Protein AF-A0A7D9EB00-F1 (afdb_monomer_lite)

InterPro domains:
  IPR011856 tRNA endonuclease-like domain superfamily [G3DSA:3.40.1350.10] (4-129)
  IPR014883 VRR-NUC domain [PF08774] (46-98)

Sequence (145 aa):
MILINETDLHHAVVSYIRDNYPEAVIVPGLGEYQDTVSKRCDAWKKGYKGGQPDLIIENPMGKYKGFAIEFKSPKGTGVASERQVLWLQKLMRMGYMVMTPDDLIKTCIRINEYFSLKKTVRKVAVKITASGVKTYRPRFKSDKY

Organism: Paramuricea clavata (NCBI:txid317549)

Secondary structure (DSSP, 8-state):
----SHHHHHHHHHHHHHHH-TT--EEE--GGG--SHHHHHHHHHTT--TT--SEEE---BTTBS-EEE----TTTT----HHHHHHHHHHHHHT-EEE----HHHHHHHHHHHHHSPP-----EEEEETTEEEEE---PPPPP-

Radius of gyration: 19.6 Å; chains: 1; bounding box: 62×38×47 Å

Foldseek 3Di:
DDQFFQVSLLVLQVVLCCVPPVVWDKDAACPPVCVDPVSVVVCVVVPHDPLQARIKTQDAFAQARTEGEHEGALVPPGDRDPSVVVNQVVRVVVRYHYDYDNDNVVSSVVVVVRNPHHHPPQPFDWDADPVGIDTDDDPDDPDDD

pLDDT: mean 86.7, std 16.99, range [38.16, 98.44]

Structure (mmCIF, N/CA/C/O backbone):
data_AF-A0A7D9EB00-F1
#
_entry.id   AF-A0A7D9EB00-F1
#
loop_
_atom_site.group_PDB
_atom_site.id
_atom_site.type_symbol
_atom_site.label_atom_id
_atom_site.label_alt_id
_atom_site.label_comp_id
_atom_site.label_asym_id
_atom_site.label_entity_id
_atom_site.label_seq_id
_atom_site.pdbx_PDB_ins_code
_atom_site.Cartn_x
_atom_site.Cartn_y
_atom_site.Cartn_z
_atom_site.occupancy
_atom_site.B_iso_or_equiv
_atom_site.auth_seq_id
_atom_site.auth_comp_id
_atom_site.auth_asym_id
_atom_site.auth_atom_id
_atom_site.pdbx_PDB_model_num
ATOM 1 N N . MET A 1 1 ? 15.584 -11.163 5.660 1.00 62.50 1 MET A N 1
ATOM 2 C CA . MET A 1 1 ? 15.171 -10.959 4.256 1.00 62.50 1 MET A CA 1
ATOM 3 C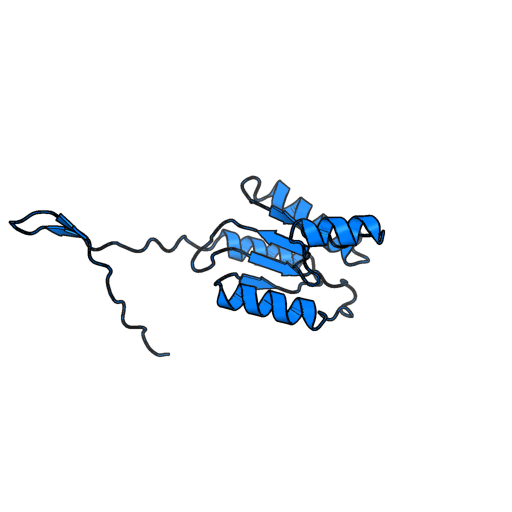 C . MET A 1 1 ? 15.855 -9.707 3.738 1.00 62.50 1 MET A C 1
ATOM 5 O O . MET A 1 1 ? 15.883 -8.728 4.471 1.00 62.50 1 MET A O 1
ATOM 9 N N . ILE A 1 2 ? 16.449 -9.752 2.548 1.00 73.56 2 ILE A N 1
ATOM 10 C CA . ILE A 1 2 ? 17.068 -8.579 1.914 1.00 73.56 2 ILE A CA 1
ATOM 11 C C . ILE A 1 2 ? 16.003 -7.944 1.013 1.00 73.56 2 ILE A C 1
ATOM 13 O O . ILE A 1 2 ? 15.387 -8.660 0.233 1.00 73.56 2 ILE A O 1
ATOM 17 N N . LEU A 1 3 ? 15.763 -6.637 1.144 1.00 81.81 3 LEU A N 1
ATOM 18 C CA . LEU A 1 3 ? 14.803 -5.892 0.322 1.00 81.81 3 LEU A CA 1
ATOM 19 C C . LEU A 1 3 ? 15.548 -5.201 -0.817 1.00 81.81 3 LEU A C 1
ATOM 21 O O . LEU A 1 3 ? 16.308 -4.265 -0.568 1.00 81.81 3 LEU A O 1
ATOM 25 N N . ILE A 1 4 ? 15.367 -5.670 -2.051 1.00 84.62 4 ILE A N 1
ATOM 26 C CA . ILE A 1 4 ? 16.164 -5.208 -3.199 1.00 84.62 4 ILE A CA 1
ATOM 27 C C . ILE A 1 4 ? 15.302 -4.420 -4.189 1.00 84.62 4 ILE A C 1
ATOM 29 O O . ILE A 1 4 ? 15.805 -3.519 -4.871 1.00 84.62 4 ILE A O 1
ATOM 33 N N . ASN A 1 5 ? 14.014 -4.750 -4.275 1.00 89.56 5 ASN A N 1
ATOM 34 C CA . ASN A 1 5 ? 13.081 -4.171 -5.234 1.00 89.56 5 ASN A CA 1
ATOM 35 C C . ASN A 1 5 ? 11.679 -3.936 -4.629 1.00 89.56 5 ASN A C 1
ATOM 37 O O . ASN A 1 5 ? 11.433 -4.179 -3.447 1.00 89.56 5 ASN A O 1
ATOM 41 N N . GLU A 1 6 ? 10.779 -3.405 -5.457 1.00 91.69 6 GLU A N 1
ATOM 42 C CA . GLU A 1 6 ? 9.392 -3.087 -5.098 1.00 91.69 6 GLU A CA 1
ATOM 43 C C . GLU A 1 6 ? 8.574 -4.343 -4.747 1.00 91.69 6 GLU A C 1
ATOM 45 O O . GLU A 1 6 ? 7.836 -4.339 -3.764 1.00 91.69 6 GLU A O 1
ATOM 50 N N . THR A 1 7 ? 8.772 -5.443 -5.478 1.00 93.19 7 THR A N 1
ATOM 51 C CA . THR A 1 7 ? 8.125 -6.741 -5.241 1.00 93.19 7 THR A CA 1
ATOM 52 C C . THR A 1 7 ? 8.513 -7.330 -3.878 1.00 93.19 7 THR A C 1
ATOM 54 O O . THR A 1 7 ? 7.645 -7.794 -3.137 1.00 93.19 7 THR A O 1
ATOM 57 N N . ASP A 1 8 ? 9.792 -7.258 -3.493 1.00 94.06 8 ASP A N 1
ATOM 58 C CA . ASP A 1 8 ? 10.277 -7.712 -2.183 1.00 94.06 8 ASP A CA 1
ATOM 59 C C . ASP A 1 8 ? 9.617 -6.915 -1.052 1.00 94.06 8 ASP A C 1
ATOM 61 O O . ASP A 1 8 ? 9.164 -7.493 -0.061 1.00 94.06 8 ASP A O 1
ATOM 65 N N . LEU A 1 9 ? 9.540 -5.586 -1.205 1.00 95.12 9 LEU A N 1
ATOM 66 C CA . LEU A 1 9 ? 8.884 -4.703 -0.242 1.00 95.12 9 LEU A CA 1
ATOM 67 C C . LEU A 1 9 ? 7.390 -5.023 -0.129 1.00 95.12 9 LEU A C 1
ATOM 69 O O . LEU A 1 9 ? 6.878 -5.149 0.984 1.00 95.12 9 LEU A O 1
ATOM 73 N N . HIS A 1 10 ? 6.707 -5.208 -1.258 1.00 95.69 10 HIS A N 1
ATOM 74 C CA . HIS A 1 10 ? 5.299 -5.589 -1.286 1.00 95.69 10 HIS A CA 1
ATOM 75 C C . HIS A 1 10 ? 5.084 -6.906 -0.522 1.00 95.69 10 HIS A C 1
ATOM 77 O O . HIS A 1 10 ? 4.279 -6.959 0.413 1.00 95.69 10 HIS A O 1
ATOM 83 N N . HIS A 1 11 ? 5.842 -7.958 -0.842 1.00 96.19 11 HIS A N 1
ATOM 84 C CA . HIS A 1 11 ? 5.735 -9.249 -0.157 1.00 96.19 11 HIS A CA 1
ATOM 85 C C . HIS A 1 11 ? 5.998 -9.139 1.348 1.00 96.19 11 HIS A C 1
ATOM 87 O O . HIS A 1 11 ? 5.244 -9.703 2.144 1.00 96.19 11 HIS A O 1
ATOM 93 N N . ALA A 1 12 ? 7.019 -8.376 1.743 1.00 97.38 12 ALA A N 1
ATOM 94 C CA . ALA A 1 12 ? 7.350 -8.127 3.142 1.00 97.38 12 ALA A CA 1
ATOM 95 C C . ALA A 1 12 ? 6.183 -7.511 3.913 1.00 97.38 12 ALA A C 1
ATOM 97 O O . ALA A 1 12 ? 5.825 -7.973 4.997 1.00 97.38 12 ALA A O 1
ATOM 98 N N . VAL A 1 13 ? 5.582 -6.473 3.334 1.00 97.69 13 VAL A N 1
ATOM 99 C CA . VAL A 1 13 ? 4.479 -5.734 3.943 1.00 97.69 13 VAL A CA 1
ATOM 100 C C . VAL A 1 13 ? 3.223 -6.597 4.016 1.00 97.69 13 VAL A C 1
ATOM 102 O O . VAL A 1 13 ? 2.559 -6.612 5.049 1.00 97.69 13 VAL A O 1
ATOM 105 N N . VAL A 1 14 ? 2.912 -7.372 2.975 1.00 97.81 14 VAL A N 1
ATOM 106 C CA . VAL A 1 14 ? 1.768 -8.299 3.000 1.00 97.81 14 VAL A CA 1
ATOM 107 C C . VAL A 1 14 ? 1.960 -9.399 4.043 1.00 97.81 14 VAL A C 1
ATOM 109 O O . VAL A 1 14 ? 1.004 -9.714 4.751 1.00 97.81 14 VAL A O 1
ATOM 112 N N . SER A 1 15 ? 3.168 -9.960 4.177 1.00 98.31 15 SER A N 1
ATOM 113 C CA . SER A 1 15 ? 3.471 -10.920 5.249 1.00 98.31 15 SER A CA 1
ATOM 114 C C . SER A 1 15 ? 3.250 -10.280 6.615 1.00 98.31 15 SER A C 1
ATOM 116 O O . SER A 1 15 ? 2.482 -10.800 7.416 1.00 98.31 15 SER A O 1
ATOM 118 N N . TYR A 1 16 ? 3.825 -9.094 6.835 1.00 98.38 16 TYR A N 1
ATOM 119 C CA . TYR A 1 16 ? 3.674 -8.358 8.085 1.00 98.38 16 TYR A CA 1
ATOM 120 C C . TYR A 1 16 ? 2.204 -8.124 8.454 1.00 98.38 16 TYR A C 1
ATOM 122 O O . TYR A 1 16 ? 1.811 -8.366 9.595 1.00 98.38 16 TYR A O 1
ATOM 130 N N . ILE A 1 17 ? 1.381 -7.690 7.493 1.00 98.38 17 ILE A N 1
ATOM 131 C CA . ILE A 1 17 ? -0.055 -7.478 7.710 1.00 98.38 17 ILE A CA 1
ATOM 132 C C . ILE A 1 17 ? -0.737 -8.789 8.103 1.00 98.38 17 ILE A C 1
ATOM 134 O O . ILE A 1 17 ? -1.487 -8.800 9.069 1.00 98.38 17 ILE A O 1
ATOM 138 N N . ARG A 1 18 ? -0.474 -9.892 7.395 1.00 98.19 18 ARG A N 1
ATOM 139 C CA . ARG A 1 18 ? -1.096 -11.193 7.694 1.00 98.19 18 ARG A CA 1
ATOM 140 C C . ARG A 1 18 ? -0.722 -11.719 9.078 1.00 98.19 18 ARG A C 1
ATOM 142 O O . ARG A 1 18 ? -1.579 -12.287 9.747 1.00 98.19 18 ARG A O 1
ATOM 149 N N . ASP A 1 19 ? 0.519 -11.497 9.500 1.00 98.25 19 ASP A N 1
ATOM 150 C CA . ASP A 1 19 ? 1.028 -11.979 10.785 1.00 98.25 19 ASP A CA 1
ATOM 151 C C . ASP A 1 19 ? 0.497 -11.155 11.973 1.00 98.25 19 ASP A C 1
ATOM 153 O O . ASP A 1 19 ? 0.264 -11.702 13.048 1.00 98.25 19 ASP A O 1
ATOM 157 N N . ASN A 1 20 ? 0.295 -9.842 11.793 1.00 98.00 20 ASN A N 1
ATOM 158 C CA . ASN A 1 20 ? -0.046 -8.916 12.886 1.00 98.00 20 ASN A CA 1
ATOM 159 C C . ASN A 1 20 ? -1.516 -8.463 12.892 1.00 98.00 20 ASN A C 1
ATOM 161 O O . ASN A 1 20 ? -2.029 -8.075 13.940 1.00 98.00 20 ASN A O 1
ATOM 165 N N . TYR A 1 21 ? -2.184 -8.513 11.740 1.00 97.50 21 TYR A N 1
ATOM 166 C CA . TYR A 1 21 ? -3.568 -8.084 11.521 1.00 97.50 21 TYR A CA 1
ATOM 167 C C . TYR A 1 21 ? -4.311 -9.128 10.671 1.00 97.50 21 TYR A C 1
ATOM 169 O O . TYR A 1 21 ? -4.694 -8.845 9.531 1.00 97.50 21 TYR A O 1
ATOM 177 N N . PRO A 1 22 ? -4.506 -10.361 11.174 1.00 96.25 22 PRO A N 1
ATOM 178 C CA . PRO A 1 22 ? -5.143 -11.440 10.414 1.00 96.25 22 PRO A CA 1
ATOM 179 C C . PRO A 1 22 ? -6.587 -11.121 9.980 1.00 96.25 22 PRO A C 1
ATOM 181 O O . PRO A 1 22 ? -7.109 -11.743 9.057 1.00 96.25 22 PRO A O 1
ATOM 184 N N . GLU A 1 23 ? -7.239 -10.141 10.608 1.00 94.44 23 GLU A N 1
ATOM 185 C CA . GLU A 1 23 ? -8.555 -9.614 10.238 1.00 94.44 23 GLU A CA 1
ATOM 186 C C . GLU A 1 23 ? -8.525 -8.555 9.118 1.00 94.44 23 GLU A C 1
ATOM 188 O O . GLU A 1 23 ? -9.577 -8.045 8.708 1.00 94.44 23 GLU A O 1
ATOM 193 N N . ALA A 1 24 ? -7.338 -8.173 8.640 1.00 97.38 24 ALA A N 1
ATOM 194 C CA . ALA A 1 24 ? -7.185 -7.204 7.568 1.00 97.38 24 ALA A CA 1
ATOM 195 C C . ALA A 1 24 ? -7.755 -7.742 6.244 1.00 97.38 24 ALA A C 1
ATOM 197 O O . ALA A 1 24 ? -7.362 -8.788 5.730 1.00 97.38 24 ALA A O 1
ATOM 198 N N . VAL A 1 25 ? -8.659 -6.973 5.645 1.00 98.12 25 VAL A N 1
ATOM 199 C CA . VAL A 1 25 ? -9.232 -7.207 4.323 1.00 98.12 25 VAL A CA 1
ATOM 200 C C . VAL A 1 25 ? -8.321 -6.547 3.294 1.00 98.12 25 VAL A C 1
ATOM 202 O O . VAL A 1 25 ? -8.452 -5.357 2.999 1.00 98.12 25 VAL A O 1
ATOM 205 N N . ILE A 1 26 ? -7.374 -7.329 2.776 1.00 97.62 26 ILE A N 1
ATOM 206 C CA . ILE A 1 26 ? -6.426 -6.901 1.744 1.00 97.62 26 ILE A CA 1
ATOM 207 C C . ILE A 1 26 ? -6.982 -7.125 0.332 1.00 97.62 26 ILE A C 1
ATOM 209 O O . ILE A 1 26 ? -7.468 -8.204 -0.003 1.00 97.62 26 ILE A O 1
ATOM 213 N N . VAL A 1 27 ? -6.861 -6.109 -0.518 1.00 97.12 27 VAL A N 1
ATOM 214 C CA . VAL A 1 27 ? -7.248 -6.123 -1.931 1.00 97.12 27 VAL A CA 1
ATOM 215 C C . VAL A 1 27 ? -6.022 -5.737 -2.763 1.00 97.12 27 VAL A C 1
ATOM 217 O O . VAL A 1 27 ? -5.719 -4.546 -2.887 1.00 97.12 27 VAL A O 1
ATOM 220 N N . PRO A 1 28 ? -5.274 -6.717 -3.300 1.00 95.44 28 PRO A N 1
ATOM 221 C CA . PRO A 1 28 ? -4.101 -6.438 -4.116 1.00 95.44 28 PRO A CA 1
ATOM 222 C C . PRO A 1 28 ? -4.491 -5.989 -5.530 1.00 95.44 28 PRO A C 1
ATOM 224 O O . PRO A 1 28 ? -5.472 -6.465 -6.115 1.00 95.44 28 PRO A O 1
ATOM 227 N N . GLY A 1 29 ? -3.693 -5.093 -6.104 1.00 93.31 29 GLY A N 1
ATOM 228 C CA . GLY A 1 29 ? -3.708 -4.807 -7.533 1.00 93.31 29 GLY A CA 1
ATOM 229 C C . GLY A 1 29 ? -3.179 -5.995 -8.343 1.00 93.31 29 GLY A C 1
ATOM 230 O O . GLY A 1 29 ? -2.389 -6.801 -7.858 1.00 93.31 29 GLY A O 1
ATOM 231 N N . LEU A 1 30 ? -3.602 -6.114 -9.608 1.00 90.38 30 LEU A N 1
ATOM 232 C CA . LEU A 1 30 ? -3.093 -7.179 -10.484 1.00 90.38 30 LEU A CA 1
ATOM 233 C C . LEU A 1 30 ? -1.665 -6.928 -10.983 1.00 90.38 30 LEU A C 1
ATOM 235 O O . LEU A 1 30 ? -1.007 -7.894 -11.342 1.00 90.38 30 LEU A O 1
ATOM 239 N N . GLY A 1 31 ? -1.218 -5.666 -11.050 1.00 85.06 31 GLY A N 1
ATOM 240 C CA . GLY A 1 31 ? 0.153 -5.263 -11.398 1.00 85.06 31 GLY A CA 1
ATOM 241 C C . GLY A 1 31 ? 0.850 -6.162 -12.428 1.00 85.06 31 GLY A C 1
ATOM 242 O O . GLY A 1 31 ? 0.424 -6.261 -13.584 1.00 85.06 31 GLY A O 1
ATOM 243 N N . GLU A 1 32 ? 1.898 -6.842 -11.963 1.00 84.12 32 GLU A N 1
ATOM 244 C CA . GLU A 1 32 ? 2.784 -7.726 -12.730 1.00 84.12 32 GLU A CA 1
ATOM 245 C C . GLU A 1 32 ? 2.094 -8.980 -13.309 1.00 84.12 32 GLU A C 1
ATOM 247 O O . GLU A 1 32 ? 2.572 -9.549 -14.288 1.00 84.12 32 GLU A O 1
ATOM 252 N N . TYR A 1 33 ? 0.926 -9.389 -12.795 1.00 88.00 33 TYR A N 1
ATOM 253 C CA . TYR A 1 33 ? 0.184 -10.555 -13.301 1.00 88.00 33 TYR A CA 1
ATOM 254 C C . TYR A 1 33 ? -0.493 -10.314 -14.662 1.00 88.00 33 TYR A C 1
ATOM 256 O O . TYR A 1 33 ? -1.000 -11.256 -15.278 1.00 88.00 33 TYR A O 1
ATOM 264 N N . GLN A 1 34 ? -0.494 -9.076 -15.167 1.00 90.38 34 GLN A N 1
ATOM 265 C CA . GLN A 1 34 ? -1.014 -8.713 -16.492 1.00 90.38 34 GLN A CA 1
ATOM 266 C C . GLN A 1 34 ? 0.076 -8.732 -17.589 1.00 90.38 34 GLN A C 1
ATOM 268 O O . GLN A 1 34 ? 0.163 -7.832 -18.431 1.00 90.38 34 GLN A O 1
ATOM 273 N N . ASP A 1 35 ? 0.912 -9.768 -17.582 1.00 92.88 35 ASP A N 1
ATOM 274 C CA . ASP A 1 35 ? 2.086 -9.957 -18.451 1.00 92.88 35 ASP A CA 1
ATOM 275 C C . ASP A 1 35 ? 1.767 -10.027 -19.963 1.00 92.88 35 ASP A C 1
ATOM 277 O O . ASP A 1 35 ? 2.520 -9.521 -20.797 1.00 92.88 35 ASP A O 1
ATOM 281 N N . THR A 1 36 ? 0.605 -10.554 -20.347 1.00 94.75 36 THR A N 1
ATOM 282 C CA . THR A 1 36 ? 0.185 -10.700 -21.750 1.00 94.75 36 THR A CA 1
ATOM 283 C C . THR A 1 36 ? -0.906 -9.711 -22.150 1.00 94.75 36 THR A C 1
ATOM 285 O O . THR A 1 36 ? -1.702 -9.245 -21.332 1.00 94.75 36 THR A O 1
ATOM 288 N N . VAL A 1 37 ? -0.995 -9.424 -23.455 1.00 95.00 37 VAL A N 1
ATOM 289 C CA . VAL A 1 37 ? -2.082 -8.606 -24.026 1.00 95.00 37 VAL A CA 1
ATOM 290 C C . VAL A 1 37 ? -3.447 -9.207 -23.688 1.00 95.00 37 VAL A C 1
ATOM 292 O O . VAL A 1 37 ? -4.340 -8.480 -23.267 1.00 95.00 37 VAL A O 1
ATOM 295 N N . SER A 1 38 ? -3.588 -10.533 -23.800 1.00 96.94 38 SER A N 1
ATOM 296 C CA . SER A 1 38 ? -4.837 -11.232 -23.482 1.00 96.94 38 SER A CA 1
ATOM 297 C C . SER A 1 38 ? -5.267 -11.002 -22.027 1.00 96.94 38 SER A C 1
ATOM 299 O O . SER A 1 38 ? -6.391 -10.553 -21.792 1.00 96.94 38 SER A O 1
ATOM 301 N N . LYS A 1 39 ? -4.355 -11.189 -21.055 1.00 96.12 39 LYS A N 1
ATOM 302 C CA . LYS A 1 39 ? -4.638 -10.922 -19.633 1.00 96.12 39 LYS A CA 1
ATOM 303 C C . LYS A 1 39 ? -4.995 -9.457 -19.379 1.00 96.12 39 LYS A C 1
ATOM 305 O O . LYS A 1 39 ? -5.934 -9.197 -18.635 1.00 96.12 39 LYS A O 1
ATOM 310 N N . ARG A 1 40 ? -4.314 -8.499 -20.024 1.00 94.06 40 ARG A N 1
ATOM 311 C CA . ARG A 1 40 ? -4.650 -7.063 -19.920 1.00 94.06 40 ARG A CA 1
ATOM 312 C C . ARG A 1 40 ? -6.045 -6.750 -20.458 1.00 94.06 40 ARG A C 1
ATOM 314 O O . ARG A 1 40 ? -6.802 -6.030 -19.812 1.00 94.06 40 ARG A O 1
ATOM 321 N N . CYS A 1 41 ? -6.398 -7.284 -21.626 1.00 95.25 41 CYS A N 1
ATOM 322 C CA . CYS A 1 41 ? -7.715 -7.081 -22.227 1.00 95.25 41 CYS A CA 1
ATOM 323 C C . CYS A 1 41 ? -8.833 -7.681 -21.366 1.00 95.25 41 CYS A C 1
ATOM 325 O O . CYS A 1 41 ? -9.863 -7.037 -21.172 1.00 95.25 41 CYS A O 1
ATOM 327 N N . ASP A 1 42 ? -8.637 -8.891 -20.844 1.00 96.50 42 ASP A N 1
ATOM 328 C CA . ASP A 1 42 ? -9.592 -9.539 -19.942 1.00 96.50 42 ASP A CA 1
ATOM 329 C C . ASP A 1 42 ? -9.721 -8.788 -18.606 1.00 96.50 42 ASP A C 1
ATOM 331 O O . ASP A 1 42 ? -10.831 -8.477 -18.175 1.00 96.50 42 ASP A O 1
ATOM 335 N N . ALA A 1 43 ? -8.601 -8.390 -17.995 1.00 95.38 43 ALA A N 1
ATOM 336 C CA . ALA A 1 43 ? -8.597 -7.587 -16.775 1.00 95.38 43 ALA A CA 1
ATOM 337 C C . ALA A 1 43 ? -9.350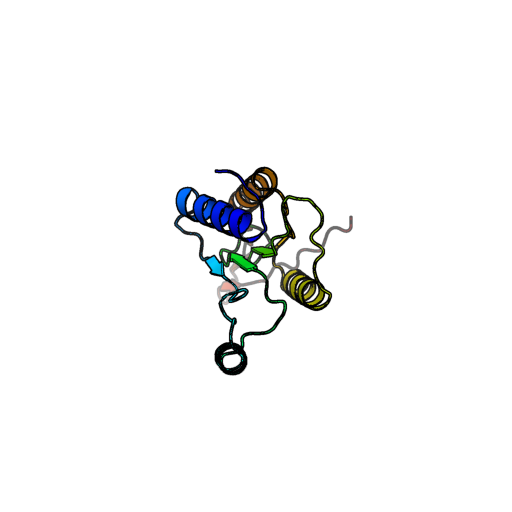 -6.260 -16.970 1.00 95.38 43 ALA A C 1
ATOM 339 O O . ALA A 1 43 ? -10.202 -5.897 -16.157 1.00 95.38 43 ALA A O 1
ATOM 340 N N . TRP A 1 44 ? -9.113 -5.560 -18.080 1.00 94.69 44 TRP A N 1
ATOM 341 C CA . TRP A 1 44 ? -9.845 -4.334 -18.391 1.00 94.69 44 TRP A CA 1
ATOM 342 C C . TRP A 1 44 ? -11.358 -4.571 -18.515 1.00 94.69 44 TRP A C 1
ATOM 344 O O . TRP A 1 44 ? -12.142 -3.817 -17.936 1.00 94.69 44 TRP A O 1
ATOM 354 N N . LYS A 1 45 ? -11.782 -5.654 -19.185 1.00 96.56 45 LYS A N 1
ATOM 355 C CA . LYS A 1 45 ? -13.204 -6.047 -19.281 1.00 96.56 45 LYS A CA 1
ATOM 356 C C . LYS A 1 45 ? -13.819 -6.378 -17.917 1.00 96.56 45 LYS A C 1
ATOM 358 O O . LYS A 1 45 ? -15.009 -6.159 -17.720 1.00 96.56 45 LYS A O 1
ATOM 363 N N . LYS A 1 46 ? -13.010 -6.857 -16.971 1.00 95.56 46 LYS A N 1
ATOM 364 C CA . LYS A 1 46 ? -13.396 -7.114 -15.573 1.00 95.56 46 LYS A CA 1
ATOM 365 C C . LYS A 1 46 ? -13.357 -5.863 -14.684 1.00 95.56 46 LYS A C 1
ATOM 367 O O . LYS A 1 46 ? -13.685 -5.946 -13.506 1.00 95.56 46 LYS A O 1
ATOM 372 N N . GLY A 1 47 ? -12.990 -4.705 -15.235 1.00 94.00 47 GLY A N 1
ATOM 373 C CA . GLY A 1 47 ? -13.006 -3.418 -14.539 1.00 94.00 47 GLY A CA 1
ATOM 374 C C . GLY A 1 47 ? -11.674 -2.998 -13.919 1.00 94.00 47 GLY A C 1
ATOM 375 O O . GLY A 1 47 ? -11.611 -1.920 -13.320 1.00 94.00 47 GLY A O 1
ATOM 376 N N . TYR A 1 48 ? -10.602 -3.779 -14.092 1.00 93.56 48 TYR A N 1
ATOM 377 C CA . TYR A 1 48 ? -9.262 -3.333 -13.719 1.00 93.56 48 TYR A CA 1
ATOM 378 C C . TYR A 1 48 ? -8.844 -2.141 -14.577 1.00 93.56 48 TYR A C 1
ATOM 380 O O . TYR A 1 48 ? -9.174 -2.033 -15.761 1.00 93.56 48 TYR A O 1
ATOM 388 N N . LYS A 1 49 ? -8.085 -1.228 -13.980 1.00 89.62 49 LYS A N 1
ATOM 389 C CA . LYS A 1 49 ? -7.561 -0.057 -14.679 1.00 89.62 49 LYS A CA 1
ATOM 390 C C . LYS A 1 49 ? -6.110 0.175 -14.291 1.00 89.62 49 LYS A C 1
ATOM 392 O O . LYS A 1 49 ? -5.700 -0.103 -13.168 1.00 89.62 49 LYS A O 1
ATOM 397 N N . GLY A 1 50 ? -5.349 0.717 -15.236 1.00 89.25 50 GLY A N 1
ATOM 398 C CA . GLY A 1 50 ? -3.964 1.100 -14.991 1.00 89.25 50 GLY A CA 1
ATOM 399 C C . GLY A 1 50 ? -3.860 2.184 -13.917 1.00 89.25 50 GLY A C 1
ATOM 400 O O . GLY A 1 50 ? -4.677 3.106 -13.882 1.00 89.25 50 GLY A O 1
ATOM 401 N N . GLY A 1 51 ? -2.835 2.073 -13.074 1.00 91.06 51 GLY A N 1
ATOM 402 C CA . GLY A 1 51 ? -2.586 2.984 -11.957 1.00 91.06 51 GLY A CA 1
ATOM 403 C C . GLY A 1 51 ? -3.377 2.676 -10.686 1.00 91.06 51 GLY A C 1
ATOM 404 O O . GLY A 1 51 ? -3.316 3.468 -9.753 1.00 91.06 51 GLY A O 1
ATOM 405 N N . GLN A 1 52 ? -4.118 1.563 -10.635 1.00 94.88 52 GLN A N 1
ATOM 406 C CA . GLN A 1 52 ? -4.635 1.044 -9.370 1.00 94.88 52 GLN A CA 1
ATOM 407 C C . GLN A 1 52 ? -3.465 0.788 -8.397 1.00 94.88 52 GLN A C 1
ATOM 409 O O . GLN A 1 52 ? -2.477 0.209 -8.844 1.00 94.88 52 GLN A O 1
ATOM 414 N N . PRO A 1 53 ? -3.590 1.166 -7.108 1.00 96.00 53 PRO A N 1
ATOM 415 C CA . PRO A 1 53 ? -2.580 0.905 -6.094 1.00 96.00 53 PRO A CA 1
ATOM 416 C C . PRO A 1 53 ? -2.252 -0.575 -5.978 1.00 96.00 53 PRO A C 1
ATOM 418 O O . PRO A 1 53 ? -3.139 -1.423 -6.135 1.00 96.00 53 PRO A O 1
ATOM 421 N N . ASP A 1 54 ? -1.009 -0.867 -5.622 1.00 96.81 54 ASP A N 1
ATOM 422 C CA . ASP A 1 54 ? -0.541 -2.236 -5.411 1.00 96.81 54 ASP A CA 1
ATOM 423 C C . ASP A 1 54 ? -1.315 -2.958 -4.310 1.00 96.81 54 ASP A C 1
ATOM 425 O O . ASP A 1 54 ? -1.592 -4.152 -4.432 1.00 96.81 54 ASP A O 1
ATOM 429 N N . LEU A 1 55 ? -1.707 -2.238 -3.254 1.00 97.62 55 LEU A N 1
ATOM 430 C CA . LEU A 1 55 ? -2.435 -2.805 -2.127 1.00 97.62 55 LEU A CA 1
ATOM 431 C C . LEU A 1 55 ? -3.467 -1.824 -1.568 1.00 97.62 55 LEU A C 1
ATOM 433 O O . LEU A 1 55 ? -3.185 -0.648 -1.343 1.00 97.62 55 LEU A O 1
ATOM 437 N N . ILE A 1 56 ? -4.667 -2.323 -1.282 1.00 98.31 56 ILE A N 1
ATOM 438 C CA . ILE A 1 56 ? -5.683 -1.604 -0.511 1.00 98.31 56 ILE A CA 1
ATOM 439 C C . ILE A 1 56 ? -6.071 -2.445 0.705 1.00 98.31 56 ILE A C 1
ATOM 441 O O . ILE A 1 56 ? -6.315 -3.640 0.588 1.00 98.31 56 ILE A O 1
ATOM 445 N N . ILE A 1 57 ? -6.143 -1.812 1.872 1.00 98.44 57 ILE A N 1
ATOM 446 C CA . ILE A 1 57 ? -6.727 -2.360 3.096 1.00 98.44 57 ILE A CA 1
ATOM 447 C C . ILE A 1 57 ? -8.112 -1.730 3.252 1.00 98.44 57 ILE A C 1
ATOM 449 O O . ILE A 1 57 ? -8.228 -0.511 3.408 1.00 98.44 57 ILE A O 1
ATOM 453 N N . GLU A 1 58 ? -9.166 -2.541 3.197 1.00 97.88 58 GLU A N 1
ATOM 454 C CA . GLU A 1 58 ? -10.560 -2.066 3.223 1.00 97.88 58 GLU A CA 1
ATOM 455 C C . GLU A 1 58 ? -11.120 -1.891 4.643 1.00 97.88 58 GLU A C 1
ATOM 457 O O . GLU A 1 58 ? -12.249 -1.435 4.809 1.00 97.88 58 GLU A O 1
ATOM 462 N N . ASN A 1 59 ? -10.365 -2.236 5.692 1.00 96.56 59 ASN A N 1
ATOM 463 C CA . ASN A 1 59 ? -10.810 -2.041 7.073 1.00 96.56 59 ASN A CA 1
ATOM 464 C C . ASN A 1 59 ? -10.885 -0.537 7.385 1.00 96.56 59 ASN A C 1
ATOM 466 O O . ASN A 1 59 ? -9.840 0.105 7.464 1.00 96.56 59 ASN A O 1
ATOM 470 N N . PRO A 1 60 ? -12.072 0.045 7.634 1.00 96.00 60 PRO A N 1
ATOM 471 C CA . PRO A 1 60 ? -12.164 1.454 7.980 1.00 96.00 60 PRO A CA 1
ATOM 472 C C . PRO A 1 60 ? -11.644 1.690 9.402 1.00 96.00 60 PRO A C 1
ATOM 474 O O . PRO A 1 60 ? -12.144 1.099 10.366 1.00 96.00 60 PRO A O 1
ATOM 477 N N . MET A 1 61 ? -10.693 2.614 9.537 1.00 95.06 61 MET A N 1
ATOM 478 C CA . MET A 1 61 ? -10.078 2.987 10.812 1.00 95.06 61 MET A CA 1
ATOM 479 C C . MET A 1 61 ? -10.155 4.496 11.048 1.00 95.06 61 MET A C 1
ATOM 481 O O . MET A 1 61 ? -9.862 5.314 10.171 1.00 95.06 61 MET A O 1
ATOM 485 N N . GLY A 1 62 ? -10.561 4.893 12.257 1.00 93.56 62 GLY A N 1
ATOM 486 C CA . GLY A 1 62 ? -10.754 6.301 12.612 1.00 93.56 62 GLY A CA 1
ATOM 487 C C . GLY A 1 62 ? -11.656 7.062 11.636 1.00 93.56 62 GLY A C 1
ATOM 488 O O . GLY A 1 62 ? -12.846 6.768 11.518 1.00 93.56 62 GLY A O 1
ATOM 489 N N . LYS A 1 63 ? -11.081 8.072 10.969 1.00 93.94 63 LYS A N 1
ATOM 490 C CA . LYS A 1 63 ? -11.752 8.899 9.949 1.00 93.94 63 LYS A CA 1
ATOM 491 C C . LYS A 1 63 ? -11.634 8.343 8.526 1.00 93.94 63 LYS A C 1
ATOM 493 O O . LYS A 1 63 ? -12.292 8.867 7.627 1.00 93.94 63 LYS A O 1
ATOM 498 N N . TYR A 1 64 ? -10.772 7.353 8.313 1.00 97.19 64 TYR A N 1
ATOM 499 C CA . TYR A 1 64 ? -10.455 6.830 6.993 1.00 97.19 64 TYR A CA 1
ATOM 500 C C . TYR A 1 64 ? -11.356 5.648 6.647 1.00 97.19 64 TYR A C 1
ATOM 502 O O . TYR A 1 64 ? -11.676 4.819 7.497 1.00 97.19 64 TYR A O 1
ATOM 510 N N . LYS A 1 65 ? -11.754 5.566 5.378 1.00 97.25 65 LYS A N 1
ATOM 511 C CA . LYS A 1 65 ? -12.590 4.468 4.868 1.00 97.25 65 LYS A CA 1
ATOM 512 C C . LYS A 1 65 ? -11.796 3.218 4.487 1.00 97.25 65 LYS A C 1
ATOM 514 O O . LYS A 1 65 ? -12.391 2.163 4.366 1.00 97.25 65 LYS A O 1
ATOM 519 N N . GLY A 1 66 ? -10.487 3.368 4.326 1.00 97.81 66 GLY A N 1
ATOM 520 C CA . GLY A 1 66 ? -9.527 2.324 3.988 1.00 97.81 66 GLY A CA 1
ATOM 521 C C . GLY A 1 66 ? -8.131 2.939 3.862 1.00 97.81 66 GLY A C 1
ATOM 522 O O . GLY A 1 66 ? -7.964 4.149 4.089 1.00 97.81 66 GLY A O 1
ATOM 523 N N . PHE A 1 67 ? -7.141 2.133 3.498 1.00 98.44 67 PHE A N 1
ATOM 524 C CA . PHE A 1 67 ? -5.754 2.556 3.310 1.00 98.44 67 PHE A CA 1
ATOM 525 C C . PHE A 1 67 ? -5.208 1.993 1.996 1.00 98.44 67 PHE A C 1
ATOM 527 O O . PHE A 1 67 ? -5.133 0.784 1.828 1.00 98.44 67 PHE A O 1
ATOM 534 N N . ALA A 1 68 ? -4.842 2.867 1.060 1.00 98.44 68 ALA A N 1
ATOM 535 C CA . ALA A 1 68 ? -4.195 2.498 -0.191 1.00 98.44 68 ALA A CA 1
ATOM 536 C C . ALA A 1 68 ? -2.679 2.720 -0.133 1.00 98.44 68 ALA A C 1
ATOM 538 O O . ALA A 1 68 ? -2.208 3.766 0.323 1.00 98.44 68 ALA A O 1
ATOM 539 N N . ILE A 1 69 ? -1.933 1.742 -0.627 1.00 98.06 69 ILE A N 1
ATOM 540 C CA . ILE A 1 69 ? -0.477 1.691 -0.603 1.00 98.06 69 ILE A CA 1
ATOM 541 C C . ILE A 1 69 ? 0.009 1.398 -2.023 1.00 98.06 69 ILE A C 1
ATOM 543 O O . ILE A 1 69 ? -0.462 0.471 -2.678 1.00 98.06 69 ILE A O 1
ATOM 547 N N . GLU A 1 70 ? 0.932 2.228 -2.487 1.00 97.50 70 GLU A N 1
ATOM 548 C CA . GLU A 1 70 ? 1.573 2.148 -3.799 1.00 97.50 70 GLU A CA 1
ATOM 549 C C . GLU A 1 70 ? 3.082 2.047 -3.573 1.00 97.50 70 GLU A C 1
ATOM 551 O O . GLU A 1 70 ? 3.729 3.036 -3.223 1.00 97.50 70 GLU A O 1
ATOM 556 N N . PHE A 1 71 ? 3.647 0.854 -3.691 1.00 95.81 71 PHE A N 1
ATOM 557 C CA . PHE A 1 71 ? 5.036 0.613 -3.329 1.00 95.81 71 PHE A CA 1
ATOM 558 C C . PHE A 1 71 ? 5.980 1.290 -4.314 1.00 95.81 71 PHE A C 1
ATOM 560 O O . PHE A 1 71 ? 5.668 1.504 -5.484 1.00 95.81 71 PHE A O 1
ATOM 567 N N . LYS A 1 72 ? 7.154 1.668 -3.824 1.00 94.31 72 LYS A N 1
ATOM 568 C CA . LYS A 1 72 ? 8.262 2.152 -4.635 1.00 94.31 72 LYS A CA 1
ATOM 569 C C . LYS A 1 72 ? 9.523 1.403 -4.252 1.00 94.31 72 LYS A C 1
ATOM 571 O O . LYS A 1 72 ? 9.660 0.888 -3.146 1.00 94.31 72 LYS A O 1
ATOM 576 N N . SER A 1 73 ? 10.453 1.334 -5.196 1.00 90.50 73 SER A N 1
ATOM 577 C CA . SER A 1 73 ? 11.751 0.699 -4.980 1.00 90.50 73 SER A CA 1
ATOM 578 C C . SER A 1 73 ? 12.448 1.238 -3.717 1.00 90.50 73 SER A C 1
ATOM 580 O O . SER A 1 73 ? 12.665 2.452 -3.641 1.00 90.50 73 SER A O 1
ATOM 582 N N . PRO A 1 74 ? 12.922 0.362 -2.806 1.00 86.50 74 PRO A N 1
ATOM 583 C CA . PRO A 1 74 ? 13.697 0.756 -1.623 1.00 86.50 74 PRO A CA 1
ATOM 584 C C . PRO A 1 74 ? 15.008 1.486 -1.899 1.00 86.50 74 PRO A C 1
ATOM 586 O O . PRO A 1 74 ? 15.635 2.029 -0.996 1.00 86.50 74 PRO A O 1
ATOM 589 N N . LYS A 1 75 ? 15.426 1.538 -3.165 1.00 87.12 75 LYS A N 1
ATOM 590 C CA . LYS A 1 75 ? 16.557 2.358 -3.610 1.00 87.12 75 LYS A CA 1
ATOM 591 C C . LYS A 1 75 ? 16.236 3.861 -3.618 1.00 87.12 75 LYS A C 1
ATOM 593 O O . LYS A 1 75 ? 17.123 4.649 -3.926 1.00 87.12 75 LYS A O 1
ATOM 598 N N . GLY A 1 76 ? 14.988 4.258 -3.347 1.00 79.31 76 GLY A N 1
ATOM 599 C CA . GLY A 1 76 ? 14.547 5.658 -3.306 1.00 79.31 76 GLY A CA 1
ATOM 600 C C . GLY A 1 76 ? 14.416 6.317 -4.683 1.00 79.31 76 GLY A C 1
ATOM 601 O O . GLY A 1 76 ? 14.292 7.533 -4.783 1.00 79.31 76 GLY A O 1
ATOM 602 N N . THR A 1 77 ? 14.467 5.534 -5.763 1.00 81.00 77 THR A N 1
ATOM 603 C CA . THR A 1 77 ? 14.409 6.041 -7.146 1.00 81.00 77 THR A CA 1
ATOM 604 C C . THR A 1 77 ? 13.022 5.935 -7.777 1.00 81.00 77 THR A C 1
ATOM 606 O O . THR A 1 77 ? 12.803 6.445 -8.875 1.00 81.00 77 THR A O 1
ATOM 609 N N . GLY A 1 78 ? 12.085 5.248 -7.119 1.00 82.44 78 GLY A N 1
ATOM 610 C CA . GLY A 1 78 ? 10.744 5.031 -7.649 1.00 82.44 78 GLY A CA 1
ATOM 611 C C . GLY A 1 78 ? 9.886 6.288 -7.543 1.00 82.44 78 GLY A C 1
ATOM 612 O O . GLY A 1 78 ? 9.646 6.787 -6.449 1.00 82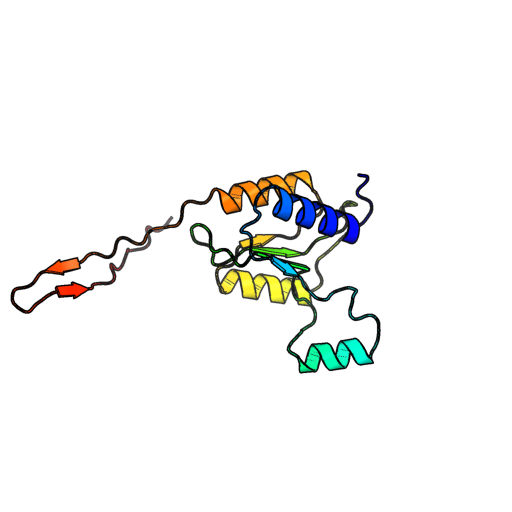.44 78 GLY A O 1
ATOM 613 N N . VAL A 1 79 ? 9.359 6.758 -8.674 1.00 88.62 79 VAL A N 1
ATOM 614 C CA . VAL A 1 79 ? 8.377 7.851 -8.731 1.00 88.62 79 VAL A CA 1
ATOM 615 C C . VAL A 1 79 ? 7.041 7.290 -9.204 1.00 88.62 79 VAL A C 1
ATOM 617 O O . VAL A 1 79 ? 6.989 6.502 -10.147 1.00 88.62 79 VAL A O 1
ATOM 620 N N . ALA A 1 80 ? 5.948 7.690 -8.552 1.00 90.44 80 ALA A N 1
ATOM 621 C CA . ALA A 1 80 ? 4.610 7.338 -9.010 1.00 90.44 80 ALA A CA 1
ATOM 622 C C . ALA A 1 80 ? 4.324 7.987 -10.373 1.00 90.44 80 ALA A C 1
ATOM 624 O O . ALA A 1 80 ? 4.474 9.196 -10.552 1.00 90.44 80 ALA A O 1
ATOM 625 N N . SER A 1 81 ? 3.876 7.181 -11.330 1.00 93.19 81 SER A N 1
ATOM 626 C CA . SER A 1 81 ? 3.394 7.658 -12.624 1.00 93.19 81 SER A CA 1
ATOM 627 C C . SER A 1 81 ? 2.166 8.557 -12.464 1.00 93.19 81 SER A C 1
ATOM 629 O O . SER A 1 81 ? 1.412 8.450 -11.496 1.00 93.19 81 SER A O 1
ATOM 631 N N . GLU A 1 82 ? 1.891 9.393 -13.465 1.00 95.62 82 GLU A N 1
ATOM 632 C CA . GLU A 1 82 ? 0.715 10.273 -13.476 1.00 95.62 82 GLU A CA 1
ATOM 633 C C . GLU A 1 82 ? -0.599 9.510 -13.223 1.00 95.62 82 GLU A C 1
ATOM 635 O O . GLU A 1 82 ? -1.454 9.955 -12.459 1.00 95.62 82 GLU A O 1
ATOM 640 N N . ARG A 1 83 ? -0.742 8.308 -13.797 1.00 94.81 83 ARG A N 1
ATOM 641 C CA . ARG A 1 83 ? -1.925 7.457 -13.597 1.00 94.81 83 ARG A CA 1
ATOM 642 C C . ARG A 1 83 ? -2.071 7.000 -12.145 1.00 94.81 83 ARG A C 1
ATOM 644 O O . ARG A 1 83 ? -3.183 7.046 -11.622 1.00 94.81 83 ARG A O 1
ATOM 651 N N . GLN A 1 84 ? -0.971 6.600 -11.502 1.00 95.88 84 GLN A N 1
ATOM 652 C CA . GLN A 1 84 ? -0.952 6.237 -10.078 1.00 95.88 84 GLN A CA 1
ATOM 653 C C . GLN A 1 84 ? -1.303 7.454 -9.215 1.00 95.88 84 GLN A C 1
ATOM 655 O O . GLN A 1 84 ? -2.180 7.372 -8.357 1.00 95.88 84 GLN A O 1
ATOM 660 N N . VAL A 1 85 ? -0.714 8.619 -9.501 1.00 96.50 85 VAL A N 1
ATOM 661 C CA . VAL A 1 85 ? -1.009 9.871 -8.785 1.00 96.50 85 VAL A CA 1
ATOM 662 C C . VAL A 1 85 ? -2.495 10.227 -8.872 1.00 96.50 85 VAL A C 1
ATOM 664 O O . VAL A 1 85 ? -3.132 10.474 -7.845 1.00 96.50 85 VAL A O 1
ATOM 667 N N . LEU A 1 86 ? -3.083 10.208 -10.071 1.00 96.75 86 LEU A N 1
ATOM 668 C CA . LEU A 1 86 ? -4.507 10.502 -10.266 1.00 96.75 86 LEU A CA 1
ATOM 669 C C . LEU A 1 86 ? -5.410 9.523 -9.504 1.00 96.75 86 LEU A C 1
ATOM 671 O O . LEU A 1 86 ? -6.441 9.925 -8.947 1.00 96.75 86 LEU A O 1
ATOM 675 N N . TRP A 1 87 ? -5.025 8.247 -9.448 1.00 96.25 87 TRP A N 1
ATOM 676 C CA . TRP A 1 87 ? -5.761 7.232 -8.704 1.00 96.25 87 TRP A CA 1
ATOM 677 C C . TRP A 1 87 ? -5.704 7.463 -7.196 1.00 96.25 87 TRP A C 1
ATOM 679 O O . TRP A 1 87 ? -6.745 7.491 -6.532 1.00 96.25 87 TRP A O 1
ATOM 689 N N . LEU A 1 88 ? -4.508 7.691 -6.653 1.00 97.25 88 LEU A N 1
ATOM 690 C CA . LEU A 1 88 ? -4.306 7.968 -5.233 1.00 97.25 88 LEU A CA 1
ATOM 691 C C . LEU A 1 88 ? -5.065 9.231 -4.810 1.00 97.25 88 LEU A C 1
ATOM 693 O O . LEU A 1 88 ? -5.785 9.209 -3.813 1.00 97.25 88 LEU A O 1
ATOM 697 N N . GLN A 1 89 ? -5.031 10.298 -5.614 1.00 97.88 89 GLN A N 1
ATOM 698 C CA . GLN A 1 89 ? -5.821 11.506 -5.356 1.00 97.88 89 GLN A CA 1
ATOM 699 C C . GLN A 1 89 ? -7.332 11.229 -5.321 1.00 97.88 89 GLN A C 1
ATOM 701 O O . GLN A 1 89 ? -8.056 11.811 -4.508 1.00 97.88 89 GLN A O 1
ATOM 706 N N . LYS A 1 90 ? -7.839 10.344 -6.188 1.00 97.81 90 LYS A N 1
ATOM 707 C CA . LYS A 1 90 ? -9.249 9.931 -6.153 1.00 97.81 90 LYS A CA 1
ATOM 708 C C . LYS A 1 90 ? -9.581 9.226 -4.837 1.00 97.81 90 LYS A C 1
ATOM 710 O O . LYS A 1 90 ? -10.593 9.562 -4.224 1.00 97.81 90 LYS A O 1
ATOM 715 N N . LEU A 1 91 ? -8.730 8.308 -4.385 1.00 97.94 91 LEU A N 1
ATOM 716 C CA . LEU A 1 91 ? -8.915 7.593 -3.119 1.00 97.94 91 LEU A CA 1
ATOM 717 C C . LEU A 1 91 ? -8.849 8.537 -1.911 1.00 97.94 91 LEU A C 1
ATOM 719 O O . LEU A 1 91 ? -9.728 8.477 -1.049 1.00 97.94 91 LEU A O 1
ATOM 723 N N . MET A 1 92 ? -7.913 9.491 -1.901 1.00 98.00 92 MET A N 1
ATOM 724 C CA . MET A 1 92 ? -7.866 10.557 -0.890 1.00 98.00 92 MET A CA 1
ATOM 725 C C . MET A 1 92 ? -9.190 11.323 -0.814 1.00 98.00 92 MET A C 1
ATOM 727 O O . MET A 1 92 ? -9.758 11.468 0.267 1.00 98.00 92 MET A O 1
ATOM 731 N N . ARG A 1 93 ? -9.735 11.761 -1.961 1.00 98.25 93 ARG A N 1
ATOM 732 C CA . ARG A 1 93 ? -11.040 12.452 -2.022 1.00 98.25 93 ARG A CA 1
ATOM 733 C C . ARG A 1 93 ? -12.201 11.573 -1.549 1.00 98.25 93 ARG A C 1
ATOM 735 O O . ARG A 1 93 ? -13.185 12.086 -1.024 1.00 98.25 93 ARG A O 1
ATOM 742 N N . MET A 1 94 ? -12.093 10.256 -1.707 1.00 97.62 94 MET A N 1
ATOM 743 C CA . MET A 1 94 ? -13.075 9.293 -1.199 1.00 97.62 94 MET A CA 1
ATOM 744 C C . MET A 1 94 ? -12.950 9.044 0.312 1.00 97.62 94 MET A C 1
ATOM 746 O O . MET A 1 94 ? -13.870 8.464 0.898 1.00 97.62 94 MET A O 1
ATOM 750 N N . GLY A 1 95 ? -11.883 9.532 0.950 1.00 97.81 95 GLY A N 1
ATOM 751 C CA . GLY A 1 95 ? -11.616 9.401 2.381 1.00 97.81 95 GLY A CA 1
ATOM 752 C C . GLY A 1 95 ? -10.702 8.230 2.737 1.00 97.81 95 GLY A C 1
ATOM 753 O O . GLY A 1 95 ? -10.712 7.798 3.887 1.00 97.81 95 GLY A O 1
ATOM 754 N N . TYR A 1 96 ? -9.946 7.691 1.782 1.00 98.44 96 TYR A N 1
ATOM 755 C CA . TYR A 1 96 ? -8.900 6.712 2.065 1.00 98.44 96 TYR A CA 1
ATOM 756 C C . TYR A 1 96 ? -7.639 7.425 2.546 1.00 98.44 96 TYR A C 1
ATOM 758 O O . TYR A 1 96 ? -7.315 8.531 2.104 1.00 98.44 96 TYR A O 1
ATOM 766 N N . MET A 1 97 ? -6.912 6.765 3.439 1.00 98.25 97 MET A N 1
ATOM 767 C CA . MET A 1 97 ? -5.511 7.081 3.659 1.00 98.25 97 MET A CA 1
ATOM 768 C C . MET A 1 97 ? -4.708 6.614 2.444 1.00 98.25 97 MET A C 1
ATOM 770 O O . MET A 1 97 ? -5.04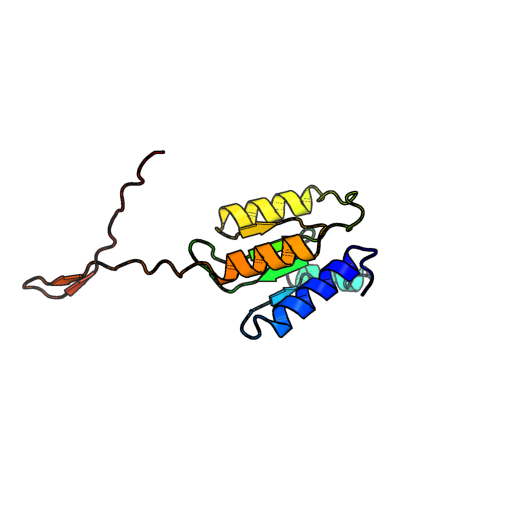0 5.583 1.861 1.00 98.25 97 MET A O 1
ATOM 774 N N . VAL A 1 98 ? -3.675 7.357 2.049 1.00 98.19 98 VAL A N 1
ATOM 775 C CA . VAL A 1 98 ? -2.789 6.956 0.948 1.00 98.19 98 VAL A CA 1
ATOM 776 C C . VAL A 1 98 ? -1.328 7.080 1.353 1.00 98.19 98 VAL A C 1
ATOM 778 O O . VAL A 1 98 ? -0.976 7.964 2.138 1.00 98.19 98 VAL A O 1
ATOM 781 N N . MET A 1 99 ? -0.485 6.204 0.817 1.00 96.62 99 MET A N 1
ATOM 782 C CA . MET A 1 99 ? 0.963 6.238 1.008 1.00 96.62 99 MET A CA 1
ATOM 783 C C . MET A 1 99 ? 1.676 5.674 -0.221 1.00 96.62 99 MET A C 1
ATOM 785 O O . MET A 1 99 ? 1.171 4.753 -0.858 1.00 96.62 99 MET A O 1
ATOM 789 N N . THR A 1 100 ? 2.866 6.202 -0.509 1.00 96.25 100 THR A N 1
ATOM 790 C CA . THR A 1 100 ? 3.780 5.673 -1.529 1.00 96.25 100 THR A CA 1
ATOM 791 C C . THR A 1 100 ? 5.119 5.275 -0.895 1.00 96.25 100 THR A C 1
ATOM 793 O O . THR A 1 100 ? 6.058 6.074 -0.943 1.00 96.25 100 THR A O 1
ATOM 796 N N . PRO A 1 101 ? 5.202 4.145 -0.171 1.00 94.38 101 PRO A N 1
ATOM 797 C CA . PRO A 1 101 ? 6.393 3.826 0.604 1.00 94.38 101 PRO A CA 1
ATOM 798 C C . PRO A 1 101 ? 7.502 3.175 -0.223 1.00 94.38 101 PRO A C 1
ATOM 800 O O . PRO A 1 101 ? 7.236 2.377 -1.116 1.00 94.38 101 PRO A O 1
ATOM 803 N N . ASP A 1 102 ? 8.739 3.436 0.183 1.00 94.12 102 ASP A N 1
ATOM 804 C CA . ASP A 1 102 ? 9.961 2.764 -0.265 1.00 94.12 102 ASP A CA 1
ATOM 805 C C . ASP A 1 102 ? 10.684 2.010 0.874 1.00 94.12 102 ASP A C 1
ATOM 807 O O . ASP A 1 102 ? 11.633 1.275 0.638 1.00 94.12 102 ASP A O 1
ATOM 811 N N . ASP A 1 103 ? 10.225 2.130 2.121 1.00 94.94 103 ASP A N 1
ATOM 812 C CA . ASP A 1 103 ? 10.900 1.572 3.297 1.00 94.94 103 ASP A CA 1
ATOM 813 C C . ASP A 1 103 ? 9.963 0.681 4.121 1.00 94.94 103 ASP A C 1
ATOM 815 O O . ASP A 1 103 ? 8.865 1.095 4.507 1.00 94.94 103 ASP A O 1
ATOM 819 N N . LEU A 1 104 ? 10.405 -0.542 4.430 1.00 95.62 104 LEU A N 1
ATOM 820 C CA . LEU A 1 104 ? 9.596 -1.520 5.163 1.00 95.62 104 LEU A CA 1
ATOM 821 C C . LEU A 1 104 ? 9.252 -1.052 6.577 1.00 95.62 104 LEU A C 1
ATOM 823 O O . LEU A 1 104 ? 8.092 -1.130 6.975 1.00 95.62 104 LEU A O 1
ATOM 827 N N . ILE A 1 105 ? 10.229 -0.558 7.337 1.00 95.25 105 ILE A N 1
ATOM 828 C CA . ILE A 1 105 ? 10.030 -0.207 8.749 1.00 95.25 105 ILE A CA 1
ATOM 829 C C . ILE A 1 105 ? 9.032 0.946 8.856 1.00 95.25 105 ILE A C 1
ATOM 831 O O . ILE A 1 105 ? 8.067 0.860 9.617 1.00 95.25 105 ILE A O 1
ATOM 835 N N . LYS A 1 106 ? 9.206 1.996 8.048 1.00 95.06 106 LYS A N 1
ATOM 836 C CA . LYS A 1 106 ? 8.274 3.130 7.985 1.00 95.06 106 LYS A CA 1
ATOM 837 C C . LYS A 1 106 ? 6.880 2.689 7.553 1.00 95.06 106 LYS A C 1
ATOM 839 O O . LYS A 1 106 ? 5.895 3.203 8.082 1.00 95.06 106 LYS A O 1
ATOM 844 N N . THR A 1 107 ? 6.789 1.737 6.626 1.00 97.19 107 THR A N 1
ATOM 845 C CA . THR A 1 107 ? 5.499 1.187 6.191 1.00 97.19 107 THR A CA 1
ATOM 846 C C . THR A 1 107 ? 4.805 0.442 7.324 1.00 97.19 107 THR A C 1
ATOM 848 O O . THR A 1 107 ? 3.643 0.727 7.604 1.00 97.19 107 THR A O 1
ATOM 851 N N . CYS A 1 108 ? 5.511 -0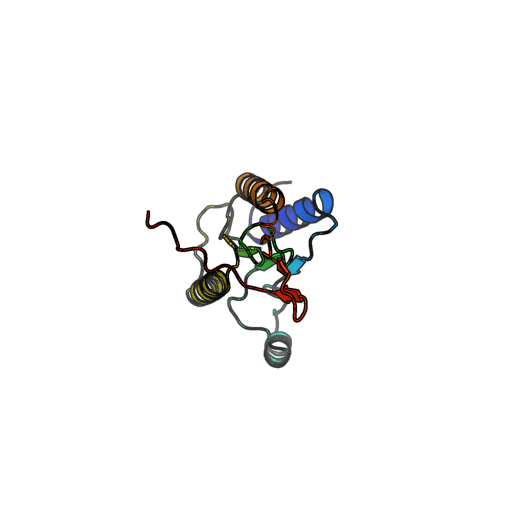.442 8.033 1.00 98.12 108 CYS A N 1
ATOM 852 C CA . CYS A 1 108 ? 4.958 -1.176 9.171 1.00 98.12 108 CYS A CA 1
ATOM 853 C C . CYS A 1 108 ? 4.528 -0.235 10.301 1.00 98.12 108 CYS A C 1
ATOM 855 O O . CYS A 1 108 ? 3.419 -0.370 10.812 1.00 98.12 108 CYS A O 1
ATOM 857 N N . ILE A 1 109 ? 5.346 0.769 10.643 1.00 97.94 109 ILE A N 1
ATOM 858 C CA . ILE A 1 109 ? 4.970 1.802 11.622 1.00 97.94 109 ILE A CA 1
ATOM 859 C C . ILE A 1 109 ? 3.667 2.475 11.193 1.00 97.94 109 ILE A C 1
ATOM 861 O O . ILE A 1 109 ? 2.743 2.599 11.994 1.00 97.94 109 ILE A O 1
ATOM 865 N N . ARG A 1 110 ? 3.555 2.858 9.917 1.00 98.06 110 ARG A N 1
ATOM 866 C CA . ARG A 1 110 ? 2.363 3.542 9.424 1.00 98.06 110 ARG A CA 1
ATOM 867 C C . ARG A 1 110 ? 1.118 2.653 9.415 1.00 98.06 110 ARG A C 1
ATOM 869 O O . ARG A 1 110 ? 0.018 3.142 9.669 1.00 98.06 110 ARG A O 1
ATOM 876 N N . ILE A 1 111 ? 1.277 1.364 9.135 1.00 98.19 111 ILE A N 1
ATOM 877 C CA . ILE A 1 111 ? 0.204 0.369 9.249 1.00 98.19 111 ILE A CA 1
ATOM 878 C C . ILE A 1 111 ? -0.240 0.250 10.711 1.00 98.19 111 ILE A C 1
ATOM 880 O O . ILE A 1 111 ? -1.436 0.318 10.988 1.00 98.19 111 ILE A O 1
ATOM 884 N N . ASN A 1 112 ? 0.697 0.178 11.655 1.00 98.06 112 ASN A N 1
ATOM 885 C CA . ASN A 1 112 ? 0.371 0.102 13.079 1.00 98.06 112 ASN A CA 1
ATOM 886 C C . ASN A 1 112 ? -0.376 1.346 13.557 1.00 98.06 112 ASN A C 1
ATOM 888 O O . ASN A 1 112 ? -1.399 1.240 14.234 1.00 98.06 112 ASN A O 1
ATOM 892 N N . GLU A 1 113 ? 0.089 2.529 13.151 1.00 97.19 113 GLU A N 1
ATOM 893 C CA . GLU A 1 113 ? -0.614 3.789 13.381 1.00 97.19 113 GLU A CA 1
ATOM 894 C C . GLU A 1 113 ? -2.044 3.719 12.835 1.00 97.19 113 GLU A C 1
ATOM 896 O O . GLU A 1 113 ? -2.983 4.026 13.571 1.00 97.19 113 GLU A O 1
ATOM 901 N N . TYR A 1 114 ? -2.224 3.258 11.591 1.00 97.56 114 TYR A N 1
ATOM 902 C CA . TYR A 1 114 ? -3.534 3.114 10.956 1.00 97.56 114 TYR A CA 1
ATOM 903 C C . TYR A 1 114 ? -4.487 2.219 11.759 1.00 97.56 114 TYR A C 1
ATOM 905 O O . TYR A 1 114 ? -5.603 2.642 12.066 1.00 97.56 114 TYR A O 1
ATOM 913 N N . PHE A 1 115 ? -4.047 1.022 12.152 1.00 96.25 115 PHE A N 1
ATOM 914 C CA . PHE A 1 115 ? -4.864 0.080 12.925 1.00 96.25 115 PHE A CA 1
ATOM 915 C C . PHE A 1 115 ? -5.084 0.521 14.381 1.00 96.25 115 PHE A C 1
ATOM 917 O O . PHE A 1 115 ? -6.086 0.149 14.990 1.00 96.25 115 PHE A O 1
ATOM 924 N N . SER A 1 116 ? -4.216 1.372 14.936 1.00 95.38 116 SER A N 1
ATOM 925 C CA . SER A 1 116 ? -4.412 1.960 16.269 1.00 95.38 116 SER A CA 1
ATOM 926 C C . SER A 1 116 ? -5.450 3.095 16.308 1.00 95.38 116 SER A C 1
ATOM 928 O O . SER A 1 116 ? -5.862 3.530 17.391 1.00 95.38 116 SER A O 1
ATOM 930 N N . LEU A 1 117 ? -5.900 3.595 15.147 1.00 94.06 117 LEU A N 1
ATOM 931 C CA . LEU A 1 117 ? -6.876 4.680 15.087 1.00 94.06 117 LEU A CA 1
ATOM 932 C C . LEU A 1 117 ? -8.214 4.232 15.684 1.00 94.06 117 LEU A C 1
ATOM 934 O O . LEU A 1 117 ? -8.930 3.389 15.143 1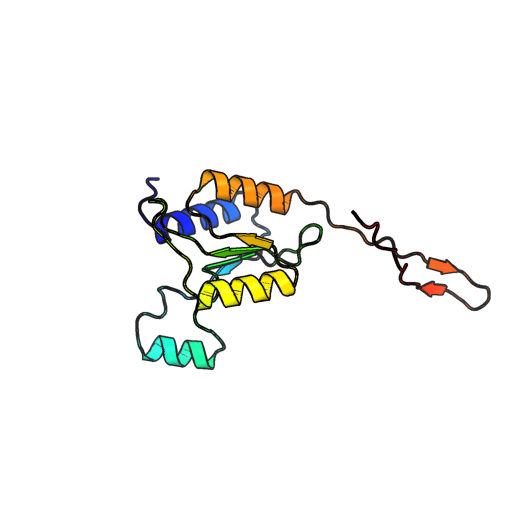.00 94.06 117 LEU A O 1
ATOM 938 N N . LYS A 1 118 ? -8.620 4.884 16.777 1.00 77.94 118 LYS A N 1
ATOM 939 C CA . LYS A 1 118 ? -9.919 4.635 17.411 1.00 77.94 118 LYS A CA 1
ATOM 940 C C . LYS A 1 118 ? -11.044 4.912 16.417 1.00 77.94 118 LYS A C 1
ATOM 942 O O . LYS A 1 118 ? -11.145 6.028 15.903 1.00 77.94 118 LYS A O 1
ATOM 947 N N . LYS A 1 119 ? -11.930 3.930 16.194 1.00 62.75 119 LYS A N 1
ATOM 948 C CA . LYS A 1 119 ? -13.181 4.139 15.447 1.00 62.75 119 LYS A CA 1
ATOM 949 C C . LYS A 1 119 ? -13.869 5.384 15.995 1.00 62.75 119 LYS A C 1
ATOM 951 O O . LYS A 1 119 ? -14.195 5.452 17.181 1.00 62.75 119 LYS A O 1
ATOM 956 N N . THR A 1 120 ? -14.086 6.382 15.143 1.00 55.22 120 THR A N 1
ATOM 957 C CA . THR A 1 120 ? -14.875 7.544 15.541 1.00 55.22 120 THR A CA 1
ATOM 958 C C . THR A 1 120 ? -16.324 7.092 15.661 1.00 55.22 120 THR A C 1
ATOM 960 O O . THR A 1 120 ? -17.057 7.030 14.675 1.00 55.22 120 THR A O 1
ATOM 963 N N . VAL A 1 121 ? -16.747 6.745 16.875 1.00 55.22 121 VAL A N 1
ATOM 964 C CA . VAL A 1 121 ? -18.159 6.497 17.155 1.00 55.22 121 VAL A CA 1
ATOM 965 C C . VAL A 1 121 ? -18.856 7.847 17.063 1.00 55.22 121 VAL A C 1
ATOM 967 O O . VAL A 1 121 ? -18.723 8.700 17.942 1.00 55.22 121 VAL A O 1
ATOM 970 N N . ARG A 1 122 ? -19.587 8.079 15.971 1.00 53.66 122 ARG A N 1
ATOM 971 C CA . ARG A 1 122 ? -20.498 9.220 15.901 1.00 53.66 122 ARG A CA 1
ATOM 972 C C . ARG A 1 122 ? -21.574 8.992 16.954 1.00 53.66 122 ARG A C 1
ATOM 974 O O . ARG A 1 122 ? -22.437 8.140 16.767 1.00 53.66 122 ARG A O 1
ATOM 981 N N . LYS A 1 123 ? -21.525 9.742 18.058 1.00 51.47 123 LYS A N 1
ATOM 982 C CA . LYS A 1 123 ? -22.644 9.805 19.002 1.00 51.47 123 LYS A CA 1
ATOM 983 C C . LYS A 1 123 ? -23.869 10.292 18.225 1.00 51.47 123 LYS A C 1
ATOM 985 O O . LYS A 1 123 ? -23.906 11.437 17.774 1.00 51.47 123 LYS A O 1
ATOM 990 N N . VAL A 1 124 ? -24.844 9.413 18.017 1.00 57.31 124 VAL A N 1
ATOM 991 C CA . VAL A 1 124 ? -26.158 9.807 17.509 1.00 57.31 124 VAL A CA 1
ATOM 992 C C . VAL A 1 124 ? -26.919 10.375 18.698 1.00 57.31 124 VAL A C 1
ATOM 994 O O . VAL A 1 124 ? -27.173 9.666 19.667 1.00 57.31 124 VAL A O 1
ATOM 997 N N . ALA A 1 125 ? -27.244 11.666 18.653 1.00 59.53 125 ALA A N 1
ATOM 998 C CA . ALA A 1 125 ? -28.132 12.257 19.641 1.00 59.53 125 ALA A CA 1
ATOM 999 C C . ALA A 1 125 ? -29.566 11.806 19.331 1.00 59.53 125 ALA A C 1
ATOM 1001 O O . ALA A 1 125 ? -30.105 12.095 18.258 1.00 59.53 125 ALA A O 1
ATOM 1002 N N . VAL A 1 126 ? -30.173 11.079 20.265 1.00 55.75 126 VAL A N 1
ATOM 1003 C CA . VAL A 1 126 ? -31.581 10.680 20.199 1.00 55.75 126 VAL A CA 1
ATOM 1004 C C . VAL A 1 126 ? -32.376 11.657 21.055 1.00 55.75 126 VAL A C 1
ATOM 1006 O O . VAL A 1 126 ? -32.071 11.827 22.234 1.00 55.75 126 VAL A O 1
ATOM 1009 N N . LYS A 1 127 ? -33.385 12.315 20.475 1.00 62.28 127 LYS A N 1
ATOM 1010 C CA . LYS A 1 127 ? -34.327 13.145 21.235 1.00 62.28 127 LYS A CA 1
ATOM 1011 C C . LYS A 1 127 ? -35.655 12.399 21.317 1.00 62.28 127 LYS A C 1
ATOM 1013 O O . LYS A 1 127 ? -36.275 12.121 20.290 1.00 62.28 127 LYS A O 1
ATOM 1018 N N . ILE A 1 128 ? -36.069 12.056 22.534 1.00 61.19 128 ILE A N 1
ATOM 1019 C CA . ILE A 1 128 ? -37.387 11.470 22.795 1.00 61.19 128 ILE A CA 1
ATOM 1020 C C . ILE A 1 128 ? -38.388 12.625 22.870 1.00 61.19 128 ILE A C 1
ATOM 1022 O O . ILE A 1 128 ? -38.166 13.598 23.590 1.00 61.19 128 ILE A O 1
ATOM 1026 N N . THR A 1 129 ? -39.460 12.545 22.086 1.00 70.69 129 THR A N 1
ATOM 1027 C CA . THR A 1 129 ? -40.563 13.516 22.101 1.00 70.69 129 THR A CA 1
ATOM 1028 C C . THR A 1 129 ? -41.878 12.797 22.383 1.00 70.69 129 THR A C 1
ATOM 1030 O O . THR A 1 129 ? -41.961 11.587 22.194 1.00 70.69 129 THR A O 1
ATOM 1033 N N . ALA A 1 130 ? -42.916 13.529 22.797 1.00 66.38 130 ALA A N 1
ATOM 1034 C CA . ALA A 1 130 ? -44.237 12.960 23.089 1.00 66.38 130 ALA A CA 1
ATOM 1035 C C . ALA A 1 130 ? -44.876 12.208 21.896 1.00 66.38 130 ALA A C 1
ATOM 1037 O O . ALA A 1 130 ? -45.767 11.394 22.099 1.00 66.38 130 ALA A O 1
ATOM 1038 N N . SER A 1 131 ? -44.402 12.439 20.664 1.00 71.94 131 SER A N 1
ATOM 1039 C CA . SER A 1 131 ? -44.838 11.753 19.438 1.00 71.94 131 SER A CA 1
ATOM 1040 C C . SER A 1 131 ? -43.903 10.624 18.970 1.00 71.94 131 SER A C 1
ATOM 1042 O O . SER A 1 131 ? -44.058 10.127 17.857 1.00 71.94 131 SER A O 1
ATOM 1044 N N . GLY A 1 132 ? -42.931 10.211 19.796 1.00 62.16 132 GLY A N 1
ATOM 1045 C CA . GLY A 1 132 ? -42.012 9.100 19.522 1.00 62.16 132 GLY A CA 1
ATOM 1046 C C . GLY A 1 132 ? -40.530 9.492 19.444 1.00 62.16 132 GLY A C 1
ATOM 1047 O O . GLY A 1 132 ? -40.122 10.613 19.778 1.00 62.16 132 GLY A O 1
ATOM 1048 N N . VAL A 1 133 ? -39.700 8.533 19.015 1.00 55.62 133 VAL A N 1
ATOM 1049 C CA . VAL A 1 133 ? -38.239 8.672 18.895 1.00 55.62 133 VAL A CA 1
ATOM 1050 C C . VAL A 1 133 ? -37.881 9.330 17.559 1.00 55.62 133 VAL A C 1
ATOM 1052 O O . VAL A 1 133 ? -38.116 8.748 16.503 1.00 55.62 133 VAL A O 1
ATOM 1055 N N . LYS A 1 134 ? -37.263 10.521 17.581 1.00 60.78 134 LYS A N 1
ATOM 1056 C CA . LYS A 1 134 ? -36.668 11.134 16.378 1.00 60.78 134 LYS A CA 1
ATOM 1057 C C . LYS A 1 134 ? -35.143 11.096 16.454 1.00 60.78 134 LYS A C 1
ATOM 1059 O O . LYS A 1 134 ? -34.533 11.659 17.365 1.00 60.78 134 LYS A O 1
ATOM 1064 N N . THR A 1 135 ? -34.515 10.462 15.465 1.00 47.75 135 THR A N 1
ATOM 1065 C CA . THR A 1 135 ? -33.057 10.476 15.287 1.00 47.75 135 THR A CA 1
ATOM 1066 C C . THR A 1 135 ? -32.628 11.776 14.616 1.00 47.75 135 THR A C 1
ATOM 1068 O O . THR A 1 135 ? -33.122 12.097 13.535 1.00 47.75 135 THR A O 1
ATOM 1071 N N . TYR A 1 136 ? -31.681 12.505 15.207 1.00 54.75 136 TYR A N 1
ATOM 1072 C CA . TYR A 1 136 ? -31.086 13.689 14.583 1.00 54.75 136 TYR A CA 1
ATOM 1073 C C . TYR A 1 136 ? -29.618 13.443 14.237 1.00 54.75 136 TYR A C 1
ATOM 1075 O O . TYR A 1 136 ? -28.864 12.871 15.022 1.00 54.75 136 TYR A O 1
ATOM 1083 N N . ARG A 1 137 ? -29.187 13.923 13.062 1.00 48.56 137 ARG A N 1
ATOM 1084 C CA . ARG A 1 137 ? -27.760 14.066 12.745 1.00 48.56 137 ARG A CA 1
ATOM 1085 C C . ARG A 1 137 ? -27.270 15.377 13.367 1.00 48.56 137 ARG A C 1
ATOM 1087 O O . ARG A 1 137 ? -27.731 16.432 12.924 1.00 48.56 137 ARG A O 1
ATOM 1094 N N . PRO A 1 138 ? -26.357 15.361 14.353 1.00 49.00 138 PRO A N 1
ATOM 1095 C CA . PRO A 1 138 ? -25.782 16.600 14.850 1.00 49.00 138 PRO A CA 1
ATOM 1096 C C . PRO A 1 138 ? -24.975 17.246 13.718 1.00 49.00 138 PRO A C 1
ATOM 1098 O O . PRO A 1 138 ? -24.078 16.619 13.150 1.00 49.00 138 PRO A O 1
ATOM 1101 N N . ARG A 1 139 ? -25.293 18.496 13.369 1.00 46.34 139 ARG A N 1
ATOM 1102 C CA . ARG A 1 139 ? -24.378 19.337 12.590 1.00 46.34 139 ARG A CA 1
ATOM 1103 C C . ARG A 1 139 ? -23.284 19.794 13.548 1.00 46.34 139 ARG A C 1
ATOM 1105 O O . ARG A 1 139 ? -23.470 20.769 14.268 1.00 46.34 139 ARG A O 1
ATOM 1112 N N . PHE A 1 140 ? -22.168 19.075 13.579 1.00 47.66 140 PHE A N 1
ATOM 1113 C CA . PHE A 1 140 ? -20.958 19.607 14.193 1.00 47.66 140 PHE A CA 1
ATOM 1114 C C . PHE A 1 140 ? -20.474 20.757 13.309 1.00 47.66 140 PHE A C 1
ATOM 1116 O O . PHE A 1 140 ? -20.199 20.556 12.125 1.00 47.66 140 PHE A O 1
ATOM 1123 N N . LYS A 1 141 ? -20.453 21.976 13.860 1.00 41.94 141 LYS A N 1
ATOM 1124 C CA . LYS A 1 141 ? -19.732 23.085 13.236 1.00 41.94 141 LYS A CA 1
ATOM 1125 C C . LYS A 1 141 ? -18.261 22.678 13.224 1.00 41.94 141 LYS A C 1
ATOM 1127 O O . LYS A 1 141 ? -17.742 22.261 14.251 1.00 41.94 141 LYS A O 1
ATOM 1132 N N . SER A 1 142 ? -17.632 22.716 12.054 1.00 38.59 142 SER A N 1
ATOM 1133 C CA . SER A 1 142 ? -16.188 22.551 11.953 1.00 38.59 142 SER A CA 1
ATOM 1134 C C . SER A 1 142 ? -15.542 23.713 12.696 1.00 38.59 142 SER A C 1
ATOM 1136 O O . SER A 1 142 ? -15.728 24.865 12.289 1.00 38.59 142 SER A O 1
ATOM 1138 N N . ASP A 1 143 ? -14.809 23.420 13.762 1.00 39.81 143 ASP A N 1
ATOM 1139 C CA . ASP A 1 143 ? -13.893 24.396 14.328 1.00 39.81 143 ASP A CA 1
ATOM 1140 C C . ASP A 1 143 ? -12.844 24.694 13.256 1.00 39.81 143 ASP A C 1
ATOM 1142 O O . ASP A 1 143 ? -12.161 23.798 12.753 1.00 39.81 143 ASP A O 1
ATOM 1146 N N . LYS A 1 144 ? -12.832 25.953 12.813 1.00 38.16 144 LYS A N 1
ATOM 1147 C CA . LYS A 1 144 ? -11.815 26.482 11.913 1.00 38.16 144 LYS A CA 1
ATOM 1148 C C . LYS A 1 144 ? -10.504 26.516 12.695 1.00 38.16 144 LYS A C 1
ATOM 1150 O O . LYS A 1 144 ? -10.412 27.264 13.666 1.00 38.16 144 LYS A O 1
ATOM 1155 N N . TYR A 1 145 ? -9.531 25.737 12.246 1.00 39.56 145 TYR A N 1
ATOM 1156 C CA . TYR A 1 145 ? -8.114 26.016 12.440 1.00 39.56 145 TYR A CA 1
ATOM 1157 C C . TYR A 1 145 ? -7.516 26.257 11.060 1.00 39.56 145 TYR A C 1
ATOM 1159 O O . TYR A 1 145 ? -7.856 25.465 10.147 1.00 39.56 145 TYR A O 1
#